Protein AF-A0A246BIF8-F1 (afdb_monomer_lite)

Structure (mmCIF, N/CA/C/O backbone):
data_AF-A0A246BIF8-F1
#
_entry.id   AF-A0A246BIF8-F1
#
loop_
_atom_site.group_PDB
_atom_site.id
_atom_site.type_symbol
_atom_site.label_atom_id
_atom_site.label_alt_id
_atom_site.label_comp_id
_atom_site.label_asym_id
_atom_site.label_entity_id
_atom_site.label_seq_id
_atom_site.pdbx_PDB_ins_code
_atom_site.Cartn_x
_atom_site.Cartn_y
_atom_site.Cartn_z
_atom_site.occupancy
_atom_site.B_iso_or_equiv
_atom_site.auth_seq_id
_atom_site.auth_comp_id
_atom_site.auth_asym_id
_atom_site.auth_atom_id
_atom_site.pdbx_PDB_model_num
ATOM 1 N N . MET A 1 1 ? 31.747 -2.661 -25.867 1.00 36.41 1 MET A N 1
ATOM 2 C CA . MET A 1 1 ? 31.178 -3.057 -24.560 1.00 36.41 1 MET A CA 1
ATOM 3 C C . MET A 1 1 ? 30.079 -2.067 -24.203 1.00 36.41 1 MET A C 1
ATOM 5 O O . MET A 1 1 ? 30.393 -0.899 -24.010 1.00 36.41 1 MET A O 1
ATOM 9 N N . GLN A 1 2 ? 28.809 -2.484 -24.198 1.00 40.25 2 GLN A N 1
ATOM 10 C CA . GLN A 1 2 ? 27.717 -1.646 -23.688 1.00 40.25 2 GLN A CA 1
ATOM 11 C C . GLN A 1 2 ? 27.921 -1.467 -22.181 1.00 40.25 2 GLN A C 1
ATOM 13 O O . GLN A 1 2 ? 27.935 -2.447 -21.439 1.00 40.25 2 GLN A O 1
ATOM 18 N N . LYS A 1 3 ? 28.138 -0.228 -21.733 1.00 42.94 3 LYS A N 1
ATOM 19 C CA . LYS A 1 3 ? 28.162 0.092 -20.305 1.00 42.94 3 LYS A CA 1
ATOM 20 C C . LYS A 1 3 ? 26.742 -0.103 -19.774 1.00 42.94 3 LYS A C 1
ATOM 22 O O . LYS A 1 3 ? 25.858 0.680 -20.103 1.00 42.94 3 LYS A O 1
ATOM 27 N N . GLN A 1 4 ? 26.518 -1.149 -18.982 1.00 46.25 4 GLN A N 1
ATOM 28 C CA . GLN A 1 4 ? 25.327 -1.232 -18.141 1.00 46.25 4 GLN A CA 1
ATOM 29 C C . GLN A 1 4 ? 25.390 -0.068 -17.149 1.00 46.25 4 GLN A C 1
ATOM 31 O O . GLN A 1 4 ? 26.211 -0.067 -16.234 1.00 46.25 4 GLN A O 1
ATOM 36 N N . GLN A 1 5 ? 24.577 0.958 -17.382 1.00 44.94 5 GLN A N 1
ATOM 37 C CA . GLN A 1 5 ? 24.473 2.118 -16.507 1.00 44.94 5 GLN A CA 1
ATOM 38 C C . GLN A 1 5 ? 23.467 1.798 -15.399 1.00 44.94 5 GLN A C 1
ATOM 40 O O . GLN A 1 5 ? 22.251 1.857 -15.587 1.00 44.94 5 GLN A O 1
ATOM 45 N N . TRP A 1 6 ? 24.000 1.401 -14.245 1.00 44.22 6 TRP A N 1
ATOM 46 C CA . TRP A 1 6 ? 23.264 1.316 -12.984 1.00 44.22 6 TRP A CA 1
ATOM 47 C C . TRP A 1 6 ? 22.887 2.733 -12.550 1.00 44.22 6 TRP A C 1
ATOM 49 O O . TRP A 1 6 ? 23.682 3.635 -12.804 1.00 44.22 6 TRP A O 1
ATOM 59 N N . LEU A 1 7 ? 21.692 2.914 -11.957 1.00 46.69 7 LEU A N 1
ATOM 60 C CA . LEU A 1 7 ? 21.078 4.204 -11.582 1.00 46.69 7 LEU A CA 1
ATOM 61 C C . LEU A 1 7 ? 22.121 5.286 -11.231 1.00 46.69 7 LEU A C 1
ATOM 63 O O . LEU A 1 7 ? 22.538 5.422 -10.080 1.00 46.69 7 LEU A O 1
ATOM 67 N N . SER A 1 8 ? 22.544 6.067 -12.224 1.00 51.88 8 SER A N 1
ATOM 68 C CA . SER A 1 8 ? 23.264 7.308 -11.984 1.00 51.88 8 SER A CA 1
ATOM 69 C C . SER A 1 8 ? 22.237 8.320 -11.496 1.00 51.88 8 SER A C 1
ATOM 71 O O . SER A 1 8 ? 21.104 8.345 -11.985 1.00 51.88 8 SER A O 1
ATOM 73 N N . LYS A 1 9 ? 22.611 9.148 -10.512 1.00 50.53 9 LYS A N 1
ATOM 74 C CA . LYS A 1 9 ? 21.826 10.348 -10.200 1.00 50.53 9 LYS A CA 1
ATOM 75 C C . LYS A 1 9 ? 21.567 11.094 -11.514 1.00 50.53 9 LYS A C 1
ATOM 77 O O . LYS A 1 9 ? 22.484 11.131 -12.331 1.00 50.53 9 LYS A O 1
ATOM 82 N N . PRO A 1 10 ? 20.374 11.677 -11.711 1.00 55.03 10 PRO A N 1
ATOM 83 C CA . PRO A 1 10 ? 20.150 12.581 -12.826 1.00 55.03 10 PRO A CA 1
ATOM 84 C C . PRO A 1 10 ? 21.288 13.591 -12.887 1.00 55.03 10 PRO A C 1
ATOM 86 O O . PRO A 1 10 ? 21.629 14.171 -11.852 1.00 55.03 10 PRO A O 1
A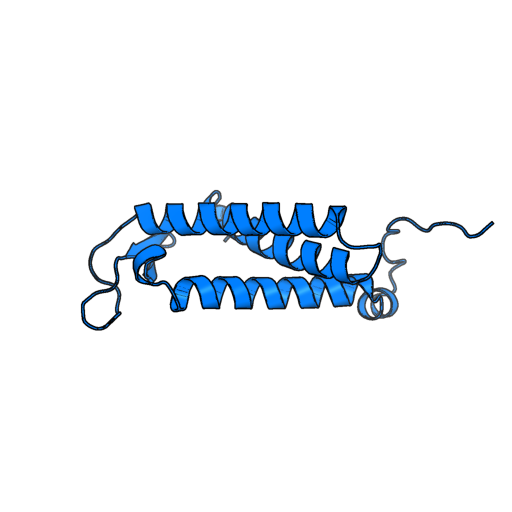TOM 89 N N . ASP A 1 11 ? 21.832 13.842 -14.071 1.00 56.50 11 ASP A N 1
ATOM 90 C CA . ASP A 1 11 ? 22.934 14.786 -14.302 1.00 56.50 11 ASP A CA 1
ATOM 91 C C . ASP A 1 11 ? 22.491 16.260 -14.103 1.00 56.50 11 ASP A C 1
ATOM 93 O O . ASP A 1 11 ? 23.011 17.186 -14.716 1.00 56.50 11 ASP A O 1
ATOM 97 N N . GLY A 1 12 ? 21.459 16.496 -13.283 1.00 57.25 12 GLY A N 1
ATOM 98 C CA . GLY A 1 12 ? 20.718 17.749 -13.161 1.00 57.25 12 GLY A CA 1
ATOM 99 C C . GLY A 1 12 ? 19.646 17.941 -14.240 1.00 57.25 12 GLY A C 1
ATOM 100 O O . GLY A 1 12 ? 18.844 18.868 -14.135 1.00 57.25 12 GLY A O 1
ATOM 101 N N . ASN A 1 13 ? 19.576 17.065 -15.250 1.00 72.31 13 ASN A N 1
ATOM 102 C CA . ASN A 1 13 ? 18.591 17.160 -16.326 1.00 72.31 13 ASN A CA 1
ATOM 103 C C . ASN A 1 13 ? 17.250 16.515 -15.931 1.00 72.31 13 ASN A C 1
ATOM 105 O O . ASN A 1 13 ? 17.011 15.318 -16.105 1.00 72.31 13 ASN A O 1
ATOM 109 N N . ILE A 1 14 ? 16.356 17.344 -15.391 1.00 71.75 14 ILE A N 1
ATOM 110 C CA . ILE A 1 14 ? 15.008 16.947 -14.958 1.00 71.75 14 ILE A CA 1
ATOM 111 C C . ILE A 1 14 ? 14.202 16.334 -16.111 1.00 71.75 14 ILE A C 1
ATOM 113 O O . ILE A 1 14 ? 13.465 15.376 -15.889 1.00 71.75 14 ILE A O 1
ATOM 117 N N . ILE A 1 15 ? 14.357 16.842 -17.338 1.00 78.88 15 ILE A N 1
ATOM 118 C CA . ILE A 1 15 ? 13.591 16.354 -18.491 1.00 78.88 15 ILE A CA 1
ATOM 119 C C . ILE A 1 15 ? 13.942 14.899 -18.786 1.00 78.88 15 ILE A C 1
ATOM 121 O O . ILE A 1 15 ? 13.041 14.080 -18.917 1.00 78.88 15 ILE A O 1
ATOM 125 N N . GLU A 1 16 ? 15.230 14.559 -18.788 1.00 76.62 16 GLU A N 1
ATOM 126 C CA . GLU A 1 16 ? 15.688 13.186 -19.017 1.00 76.62 16 GLU A CA 1
ATOM 127 C C . GLU A 1 16 ? 15.114 12.214 -17.979 1.00 76.62 16 GLU A C 1
ATOM 129 O O . GLU A 1 16 ? 14.606 11.151 -18.333 1.00 76.62 16 GLU A O 1
ATOM 134 N N . THR A 1 17 ? 15.078 12.632 -16.711 1.00 76.62 17 THR A N 1
ATOM 135 C CA . THR A 1 17 ? 14.487 11.846 -15.615 1.00 76.62 17 THR A CA 1
ATOM 136 C C . THR A 1 17 ? 12.985 11.646 -15.798 1.00 76.62 17 THR A C 1
ATOM 138 O O . THR A 1 17 ? 12.481 10.544 -15.599 1.00 76.62 17 THR A O 1
ATOM 141 N N . LEU A 1 18 ? 12.259 12.699 -16.187 1.00 79.25 18 LEU A N 1
ATOM 142 C CA . LEU A 1 18 ? 10.813 12.634 -16.420 1.00 79.25 18 LEU A CA 1
ATOM 143 C C . LEU A 1 18 ? 10.452 11.829 -17.676 1.00 79.25 18 LEU A C 1
ATOM 145 O O . LEU A 1 18 ? 9.330 11.342 -17.779 1.00 79.25 18 LEU A O 1
ATOM 149 N N . THR A 1 19 ? 11.386 11.670 -18.614 1.00 84.38 19 THR A N 1
ATOM 150 C CA . THR A 1 19 ? 11.207 10.845 -19.816 1.00 84.38 19 THR A CA 1
ATOM 151 C C . THR A 1 19 ? 11.728 9.416 -19.673 1.00 84.38 19 THR A C 1
ATOM 153 O O . THR A 1 19 ? 11.480 8.600 -20.559 1.00 84.38 19 THR A O 1
ATOM 156 N N . ASP A 1 20 ? 12.427 9.087 -18.581 1.00 85.62 20 ASP A N 1
ATOM 157 C CA . ASP A 1 20 ? 12.950 7.740 -18.352 1.00 85.62 20 ASP A CA 1
ATOM 158 C C . ASP A 1 20 ? 11.779 6.748 -18.175 1.00 85.62 20 ASP A C 1
ATOM 160 O O . ASP A 1 20 ? 10.990 6.879 -17.227 1.00 85.62 20 ASP A O 1
ATOM 164 N N . PRO A 1 21 ? 11.658 5.716 -19.035 1.00 88.19 21 PRO A N 1
ATOM 165 C CA . PRO A 1 21 ? 10.591 4.724 -18.940 1.00 88.19 21 PRO A CA 1
ATOM 166 C C . PRO A 1 21 ? 10.525 4.026 -17.579 1.00 88.19 21 PRO A C 1
ATOM 168 O O . PRO A 1 21 ? 9.445 3.623 -17.151 1.00 88.19 21 PRO A O 1
ATOM 171 N N . ARG A 1 22 ? 11.652 3.907 -16.870 1.00 89.94 22 ARG A N 1
ATOM 172 C CA . ARG A 1 22 ? 11.739 3.305 -15.533 1.00 89.94 22 ARG A CA 1
ATOM 173 C C . ARG A 1 22 ? 11.076 4.194 -14.488 1.00 89.94 22 ARG A C 1
ATOM 175 O O . ARG A 1 22 ? 10.315 3.704 -13.653 1.00 89.94 22 ARG A O 1
ATOM 182 N N . VAL A 1 23 ? 11.319 5.503 -14.562 1.00 89.44 23 VAL A N 1
ATOM 183 C CA . VAL A 1 23 ? 10.715 6.501 -13.668 1.00 89.44 23 VAL A CA 1
ATOM 184 C C . VAL A 1 23 ? 9.213 6.579 -13.920 1.00 89.44 23 VAL A C 1
ATOM 186 O O . VAL A 1 23 ? 8.431 6.478 -12.976 1.00 89.44 23 VAL A O 1
ATOM 189 N N . LEU A 1 24 ? 8.801 6.652 -15.188 1.00 92.12 24 LEU A N 1
ATOM 190 C CA . LEU A 1 24 ? 7.388 6.653 -15.572 1.00 92.12 24 LEU A CA 1
ATOM 191 C C . LEU A 1 24 ? 6.667 5.377 -15.124 1.00 92.12 24 LEU A C 1
ATOM 193 O O . LEU A 1 24 ? 5.571 5.451 -14.572 1.00 92.12 24 LEU A O 1
ATOM 197 N N . SER A 1 25 ? 7.292 4.212 -15.300 1.00 93.50 25 SER A N 1
ATOM 198 C CA . SER A 1 25 ? 6.718 2.934 -14.862 1.00 93.50 25 SER A CA 1
ATOM 199 C C . SER A 1 25 ? 6.601 2.853 -13.344 1.00 93.50 25 SER A C 1
ATOM 201 O O . SER A 1 25 ? 5.584 2.388 -12.838 1.00 93.50 25 SER A O 1
ATOM 203 N N . THR A 1 26 ? 7.591 3.370 -12.613 1.00 94.44 26 THR A N 1
ATOM 204 C CA . THR A 1 26 ? 7.526 3.477 -11.148 1.00 94.44 26 THR A CA 1
ATOM 205 C C . THR A 1 26 ? 6.386 4.394 -10.711 1.00 94.44 26 THR A C 1
ATOM 207 O O . THR A 1 26 ? 5.612 4.030 -9.829 1.00 94.44 26 THR A O 1
ATOM 210 N N . ALA A 1 27 ? 6.222 5.552 -11.355 1.00 93.44 27 ALA A N 1
ATOM 211 C CA . ALA A 1 27 ? 5.133 6.480 -11.058 1.00 93.44 27 ALA A CA 1
ATOM 212 C C . ALA A 1 27 ? 3.752 5.870 -11.364 1.00 93.44 27 ALA A C 1
ATOM 214 O O . ALA A 1 27 ? 2.834 5.970 -10.548 1.00 93.44 27 ALA A O 1
ATOM 215 N N . ALA A 1 28 ? 3.611 5.180 -12.501 1.00 95.19 28 ALA A N 1
ATOM 216 C CA . ALA A 1 28 ? 2.394 4.453 -12.853 1.00 95.19 28 ALA A CA 1
ATOM 217 C C . ALA A 1 28 ? 2.090 3.335 -11.843 1.00 95.19 28 ALA A C 1
ATOM 219 O O . ALA A 1 28 ? 0.950 3.194 -11.403 1.00 95.19 28 ALA A O 1
ATOM 220 N N . GLY A 1 29 ? 3.113 2.589 -11.422 1.00 96.12 29 GLY A N 1
ATOM 221 C CA . GLY A 1 29 ? 3.018 1.588 -10.364 1.00 96.12 29 GLY A CA 1
ATOM 222 C C . GLY A 1 29 ? 2.549 2.177 -9.036 1.00 96.12 29 GLY A C 1
ATOM 223 O O . GLY A 1 29 ? 1.626 1.654 -8.422 1.00 96.12 29 GLY A O 1
ATOM 224 N N . ALA A 1 30 ? 3.116 3.307 -8.616 1.00 96.75 30 ALA A N 1
ATOM 225 C CA . ALA A 1 30 ? 2.699 4.006 -7.403 1.00 96.75 30 ALA A CA 1
ATOM 226 C C . ALA A 1 30 ? 1.219 4.427 -7.463 1.00 96.75 30 ALA A C 1
ATOM 228 O O . ALA A 1 30 ? 0.454 4.167 -6.530 1.00 96.75 30 ALA A O 1
ATOM 229 N N . ALA A 1 31 ? 0.782 5.003 -8.588 1.00 96.62 31 ALA A N 1
ATOM 230 C CA . ALA A 1 31 ? -0.621 5.350 -8.801 1.00 96.62 31 ALA A CA 1
ATOM 231 C C . ALA A 1 31 ? -1.530 4.107 -8.760 1.00 96.62 31 ALA A C 1
ATOM 233 O O . ALA A 1 31 ? -2.563 4.116 -8.087 1.00 96.62 31 ALA A O 1
ATOM 234 N N . ALA A 1 32 ? -1.127 3.019 -9.422 1.00 96.12 32 ALA A N 1
ATOM 235 C CA . ALA A 1 32 ? -1.855 1.754 -9.406 1.00 96.12 32 ALA A CA 1
ATOM 236 C C . ALA A 1 32 ? -1.943 1.157 -7.993 1.00 96.12 32 ALA A C 1
ATOM 238 O O . ALA A 1 32 ? -3.011 0.697 -7.600 1.00 96.12 32 ALA A O 1
ATOM 239 N N . GLY A 1 33 ? -0.867 1.220 -7.206 1.00 96.31 33 GLY A N 1
ATOM 240 C CA . GLY A 1 33 ? -0.838 0.760 -5.817 1.00 96.31 33 GLY A CA 1
ATOM 241 C C . GLY A 1 33 ? -1.814 1.526 -4.927 1.00 96.31 33 GLY A C 1
ATOM 242 O O . GLY A 1 33 ? -2.589 0.913 -4.194 1.00 96.31 33 GLY A O 1
ATOM 243 N N . ALA A 1 34 ? -1.861 2.856 -5.054 1.00 95.50 34 ALA A N 1
ATOM 244 C CA . ALA A 1 34 ? -2.821 3.683 -4.321 1.00 95.50 34 ALA A CA 1
ATOM 245 C C . ALA A 1 34 ? -4.280 3.349 -4.687 1.00 95.50 34 ALA A C 1
ATOM 247 O O . ALA A 1 34 ? -5.150 3.287 -3.814 1.00 95.50 34 ALA A O 1
ATOM 248 N N . VAL A 1 35 ? -4.556 3.104 -5.973 1.00 96.94 35 VAL A N 1
ATOM 249 C CA . VAL A 1 35 ? -5.885 2.678 -6.439 1.00 96.94 35 VAL A CA 1
ATOM 250 C C . VAL A 1 35 ? -6.227 1.281 -5.922 1.00 96.94 35 VAL A C 1
ATOM 252 O O . VAL A 1 35 ? -7.334 1.086 -5.426 1.00 96.94 35 VAL A O 1
ATOM 255 N N . LEU A 1 36 ? -5.292 0.332 -5.995 1.00 96.38 36 LEU A N 1
ATOM 256 C CA . LEU A 1 36 ? -5.468 -1.042 -5.526 1.00 96.38 36 LEU A CA 1
ATOM 257 C C . LEU A 1 36 ? -5.798 -1.083 -4.035 1.00 96.38 36 LEU A C 1
ATOM 259 O O . LEU A 1 36 ? -6.773 -1.717 -3.642 1.00 96.38 36 LEU A O 1
ATOM 263 N N . GLU A 1 37 ? -5.040 -0.352 -3.218 1.00 94.94 37 GLU A N 1
ATOM 264 C CA . GLU A 1 37 ? -5.326 -0.196 -1.795 1.00 94.94 37 GLU A CA 1
ATOM 265 C C . GLU A 1 37 ? -6.732 0.358 -1.573 1.00 94.94 37 GLU A C 1
ATOM 267 O O . GLU A 1 37 ? -7.528 -0.237 -0.848 1.00 94.94 37 GLU A O 1
ATOM 272 N N . LYS A 1 38 ? -7.066 1.476 -2.232 1.00 93.12 38 LYS A N 1
ATOM 273 C CA . LYS A 1 38 ? -8.385 2.098 -2.099 1.00 93.12 38 LYS A CA 1
ATOM 274 C C . LYS A 1 38 ? -9.498 1.105 -2.424 1.00 93.12 38 LYS A C 1
ATOM 276 O O . LYS A 1 38 ? -10.441 1.013 -1.646 1.00 93.12 38 LYS A O 1
ATOM 281 N N . GLN A 1 39 ? -9.363 0.355 -3.517 1.00 95.06 39 GLN A N 1
ATOM 282 C CA . GLN A 1 39 ? -10.325 -0.667 -3.925 1.00 95.06 39 GLN A CA 1
ATOM 283 C C . GLN A 1 39 ? -10.438 -1.800 -2.903 1.00 95.06 39 GLN A C 1
ATOM 285 O O . GLN A 1 39 ? -11.557 -2.170 -2.560 1.00 95.06 39 GLN A O 1
ATOM 290 N N . LEU A 1 40 ? -9.324 -2.302 -2.355 1.00 94.06 40 LEU A N 1
ATOM 291 C CA . LEU A 1 40 ? -9.352 -3.300 -1.279 1.00 94.06 40 LEU A CA 1
ATOM 292 C C . LEU A 1 40 ? -10.145 -2.787 -0.070 1.00 94.06 40 LEU A C 1
ATOM 294 O O . LEU A 1 40 ? -11.052 -3.459 0.419 1.00 94.06 40 LEU A O 1
ATOM 298 N N . TRP A 1 41 ? -9.833 -1.577 0.397 1.00 92.75 41 TRP A N 1
ATOM 299 C CA . TRP A 1 41 ? -10.443 -1.013 1.602 1.00 92.75 41 TRP A CA 1
ATOM 300 C C . TRP A 1 41 ? -11.928 -0.702 1.416 1.00 92.75 41 TRP A C 1
ATOM 302 O O . TRP A 1 41 ? -12.712 -0.875 2.347 1.00 92.75 41 TRP A O 1
ATOM 312 N N . THR A 1 42 ? -12.329 -0.221 0.236 1.00 90.94 42 THR A N 1
ATOM 313 C CA . THR A 1 42 ? -13.736 0.089 -0.045 1.00 90.94 42 THR A CA 1
ATOM 314 C C . THR A 1 42 ? -14.547 -1.139 -0.433 1.00 90.94 42 THR A C 1
ATOM 316 O O . THR A 1 42 ? -15.731 -1.181 -0.120 1.00 90.94 42 THR A O 1
ATOM 319 N N . GLY A 1 43 ? -13.933 -2.116 -1.102 1.00 91.25 43 GLY A N 1
ATOM 320 C CA . GLY A 1 43 ? -14.594 -3.337 -1.564 1.00 91.25 43 GLY A CA 1
ATOM 321 C C . GLY A 1 43 ? -14.773 -4.384 -0.467 1.00 91.25 43 GLY A C 1
ATOM 322 O O . GLY A 1 43 ? -15.727 -5.150 -0.512 1.00 91.25 43 GLY A O 1
ATOM 323 N N . MET A 1 44 ? -13.898 -4.397 0.542 1.00 92.06 44 MET A N 1
ATOM 324 C CA . MET A 1 44 ? -13.939 -5.348 1.658 1.00 92.06 44 MET A CA 1
ATOM 325 C C . MET A 1 44 ? -14.007 -4.613 3.003 1.00 92.06 44 MET A C 1
ATOM 327 O O . MET A 1 44 ? -13.176 -4.816 3.894 1.00 92.06 44 MET A O 1
ATOM 331 N N . ARG A 1 45 ? -15.002 -3.725 3.153 1.00 91.00 45 ARG A N 1
ATOM 332 C CA . ARG A 1 45 ? -15.188 -2.931 4.382 1.00 91.00 45 ARG A CA 1
ATOM 333 C C . ARG A 1 45 ? -15.360 -3.784 5.635 1.00 91.00 45 ARG A C 1
ATOM 335 O O . ARG A 1 45 ? -14.899 -3.365 6.688 1.00 91.00 45 ARG A O 1
ATOM 342 N N . ASP A 1 46 ? -15.918 -4.982 5.526 1.00 89.25 46 ASP A N 1
ATOM 343 C CA . ASP A 1 46 ? -16.058 -5.886 6.675 1.00 89.25 46 ASP A CA 1
ATOM 344 C C . ASP A 1 46 ? -14.700 -6.392 7.188 1.00 89.25 46 ASP A C 1
ATOM 346 O O . ASP A 1 46 ? -14.524 -6.638 8.378 1.00 89.25 46 ASP A O 1
ATOM 350 N N . THR A 1 47 ? -13.704 -6.514 6.304 1.00 91.94 47 THR A N 1
ATOM 351 C CA . THR A 1 47 ? -12.357 -6.998 6.647 1.00 91.94 47 THR A CA 1
ATOM 352 C C . THR A 1 47 ? -11.410 -5.868 7.045 1.00 91.94 47 THR A C 1
ATOM 354 O O . THR A 1 47 ? -10.542 -6.056 7.899 1.00 91.94 47 THR A O 1
ATOM 357 N N . PHE A 1 48 ? -11.561 -4.693 6.431 1.00 93.12 48 PHE A N 1
ATOM 358 C CA . PHE A 1 48 ? -10.615 -3.581 6.566 1.00 93.12 48 PHE A CA 1
ATOM 359 C C . PHE A 1 48 ? -11.200 -2.338 7.240 1.00 93.12 48 PHE A C 1
ATOM 361 O O . PHE A 1 48 ? -10.476 -1.372 7.483 1.00 93.12 48 PHE A O 1
ATOM 368 N N . GLY A 1 49 ? -12.490 -2.338 7.557 1.00 91.69 49 GLY A N 1
ATOM 369 C CA . GLY A 1 49 ? -13.173 -1.268 8.273 1.00 91.69 49 GLY A CA 1
ATOM 370 C C . GLY A 1 49 ? -13.250 0.059 7.527 1.00 91.69 49 GLY A C 1
ATOM 371 O O . GLY A 1 49 ? -12.839 0.204 6.373 1.00 91.69 49 GLY A O 1
ATOM 372 N N . VAL A 1 50 ? -13.741 1.066 8.235 1.00 91.25 50 VAL A N 1
ATOM 373 C CA . VAL A 1 50 ? -13.711 2.479 7.858 1.00 91.25 50 VAL A CA 1
ATOM 374 C C . VAL A 1 50 ? -12.617 3.158 8.678 1.00 91.25 50 VAL A C 1
ATOM 376 O O . VAL A 1 50 ? -12.555 2.977 9.889 1.00 91.25 50 VAL A O 1
ATOM 379 N N . ALA A 1 51 ? -11.738 3.919 8.029 1.00 89.12 51 ALA A N 1
ATOM 380 C CA . ALA A 1 51 ? -10.677 4.654 8.712 1.00 89.12 51 ALA A CA 1
ATOM 381 C C . ALA A 1 51 ? -11.072 6.129 8.850 1.00 89.12 51 ALA A C 1
ATOM 383 O O . ALA A 1 51 ? -11.512 6.730 7.869 1.00 89.12 51 ALA A O 1
ATOM 384 N N . SER A 1 52 ? -10.899 6.700 10.040 1.00 88.69 52 SER A N 1
ATOM 385 C CA . SER A 1 52 ? -11.148 8.116 10.334 1.00 88.69 52 SER A CA 1
ATOM 386 C C . SER A 1 52 ? -9.973 8.706 11.104 1.00 88.69 52 SER A C 1
ATOM 388 O O . SER A 1 52 ? -9.336 8.016 11.899 1.00 88.69 52 SER A O 1
ATOM 390 N N . LEU A 1 53 ? -9.666 9.978 10.862 1.00 85.06 53 LEU A N 1
ATOM 391 C CA . LEU A 1 53 ? -8.629 10.693 11.596 1.00 85.06 53 LEU A CA 1
ATOM 392 C C . LEU A 1 53 ? -9.285 11.457 12.752 1.00 85.06 53 LEU A C 1
ATOM 394 O O . LEU A 1 53 ? -10.023 12.410 12.523 1.00 85.06 53 LEU A O 1
ATOM 398 N N . GLU A 1 54 ? -8.992 11.066 13.988 1.00 85.94 54 GLU A N 1
ATOM 399 C CA . GLU A 1 54 ? -9.480 11.740 15.193 1.00 85.94 54 GLU A CA 1
ATOM 400 C C . GLU A 1 54 ? -8.296 12.206 16.040 1.00 85.94 54 GLU A C 1
ATOM 402 O O . GLU A 1 54 ? -7.450 11.409 16.444 1.00 85.94 54 GLU A O 1
ATOM 407 N N . GLY A 1 55 ? -8.207 13.514 16.301 1.00 79.38 55 GLY A N 1
ATOM 408 C CA . GLY A 1 55 ? -7.135 14.075 17.135 1.00 79.38 55 GLY A CA 1
ATOM 409 C C . GLY A 1 55 ? -5.723 13.782 16.608 1.00 79.38 55 GLY A C 1
ATOM 410 O O . GLY A 1 55 ? -4.810 13.545 17.394 1.00 79.38 55 GLY A O 1
ATOM 411 N N . GLY A 1 56 ? -5.555 13.726 15.281 1.00 77.69 56 GLY A N 1
ATOM 412 C CA . GLY A 1 56 ? -4.280 13.403 14.629 1.00 77.69 56 GLY A CA 1
ATOM 413 C C . GLY A 1 56 ? -3.902 11.919 14.662 1.00 77.69 56 GLY A C 1
ATOM 414 O O . GLY A 1 56 ? -2.826 11.555 14.196 1.00 77.69 56 GLY A O 1
ATOM 415 N N . ARG A 1 57 ? -4.771 11.046 15.186 1.00 81.25 57 ARG A N 1
ATOM 416 C CA . ARG A 1 57 ? -4.571 9.593 15.197 1.00 81.25 57 ARG A CA 1
ATOM 417 C C . ARG A 1 57 ? -5.559 8.920 14.259 1.00 81.25 57 ARG A C 1
ATOM 419 O O . ARG A 1 57 ? -6.735 9.273 14.216 1.00 81.25 57 ARG A O 1
ATOM 426 N N . LEU A 1 58 ? -5.071 7.943 13.504 1.00 85.31 58 LEU A N 1
ATOM 427 C CA . LEU A 1 58 ? -5.923 7.129 12.652 1.00 85.31 58 LEU A CA 1
ATOM 428 C C . LEU A 1 58 ? -6.647 6.095 13.515 1.00 85.31 58 LEU A C 1
ATOM 430 O O . LEU A 1 58 ? -6.007 5.294 14.193 1.00 85.31 58 LEU A O 1
ATOM 434 N N . LYS A 1 59 ? -7.974 6.119 13.473 1.00 89.75 59 LYS A N 1
ATOM 435 C CA . LYS A 1 59 ? -8.847 5.140 14.112 1.00 89.75 59 LYS A CA 1
ATOM 436 C C . LYS A 1 59 ? -9.600 4.336 13.069 1.00 89.75 59 LYS A C 1
ATOM 438 O O . LYS A 1 59 ? -9.861 4.809 11.961 1.00 89.75 59 LYS A O 1
ATOM 443 N N . PHE A 1 60 ? -9.953 3.115 13.445 1.00 92.50 60 PHE A N 1
ATOM 444 C CA . PHE A 1 60 ? -10.615 2.156 12.575 1.00 92.50 60 PHE A CA 1
ATOM 445 C C . PHE A 1 60 ? -11.935 1.731 13.191 1.00 92.50 60 PHE A C 1
ATOM 447 O O . PHE A 1 60 ? -12.002 1.484 14.390 1.00 92.50 60 PHE A O 1
ATOM 454 N N . TYR A 1 61 ? -12.965 1.628 12.361 1.00 93.44 61 TYR A N 1
ATOM 455 C CA . TYR A 1 61 ? -14.330 1.332 12.775 1.00 93.44 61 TYR A CA 1
ATOM 456 C C . TYR A 1 61 ? -14.885 0.196 11.930 1.00 93.44 61 TYR A C 1
ATOM 458 O O . TYR A 1 61 ? -14.606 0.114 10.730 1.00 93.44 61 TYR A O 1
ATOM 466 N N . ALA A 1 62 ? -15.688 -0.665 12.543 1.00 93.50 62 ALA A N 1
ATOM 467 C CA . ALA A 1 62 ? -16.510 -1.601 11.793 1.00 93.50 62 ALA A CA 1
ATOM 468 C C . ALA A 1 62 ? -17.578 -0.824 11.000 1.00 93.50 62 ALA A C 1
ATOM 470 O O . ALA A 1 62 ? -18.053 0.208 11.486 1.00 93.50 62 ALA A O 1
ATOM 471 N N . PRO A 1 63 ? -17.949 -1.274 9.791 1.00 91.12 63 PRO A N 1
ATOM 472 C CA . PRO A 1 63 ? -19.086 -0.699 9.092 1.00 91.12 63 PRO A CA 1
ATOM 473 C C . PRO A 1 63 ? -20.377 -0.943 9.891 1.00 91.12 63 PRO A C 1
ATOM 475 O O . PRO A 1 63 ? -20.587 -2.033 10.423 1.00 91.12 63 PRO A O 1
ATOM 478 N N . ASP A 1 64 ? -21.230 0.073 10.001 1.00 89.50 64 ASP A N 1
ATOM 479 C CA . ASP A 1 64 ? -22.598 -0.085 10.496 1.00 89.50 64 ASP A CA 1
ATOM 480 C C . ASP A 1 64 ? -23.530 -0.638 9.399 1.00 89.50 64 ASP A C 1
ATOM 482 O O . ASP A 1 64 ? -23.104 -0.910 8.273 1.00 89.50 64 ASP A O 1
ATOM 486 N N . ALA A 1 65 ? -24.816 -0.807 9.719 1.00 86.06 65 ALA A N 1
ATOM 487 C CA . ALA A 1 65 ? -25.817 -1.323 8.780 1.00 86.06 65 ALA A CA 1
ATOM 488 C C . ALA A 1 65 ? -25.991 -0.450 7.518 1.00 86.06 65 ALA A C 1
ATOM 490 O O . ALA A 1 65 ? -26.411 -0.960 6.481 1.00 86.06 65 ALA A O 1
ATOM 491 N N . ASP A 1 66 ? -25.624 0.833 7.589 1.00 84.69 66 ASP A N 1
ATOM 492 C CA . ASP A 1 66 ? -25.663 1.784 6.475 1.00 84.69 66 ASP A CA 1
ATOM 493 C C . ASP A 1 66 ? -24.299 1.897 5.757 1.00 84.69 66 ASP A C 1
ATOM 495 O O . ASP A 1 66 ? -24.117 2.721 4.854 1.00 84.69 66 ASP A O 1
ATOM 499 N N . GLY A 1 67 ? -23.308 1.094 6.161 1.00 78.00 67 GLY A N 1
ATOM 500 C CA . GLY A 1 67 ? -21.951 1.092 5.619 1.00 78.00 67 GLY A CA 1
ATOM 501 C C . GLY A 1 67 ? -21.085 2.282 6.050 1.00 78.00 67 GLY A C 1
ATOM 502 O O . GLY A 1 67 ? -20.047 2.530 5.420 1.00 78.00 67 GLY A O 1
ATOM 503 N N . LYS A 1 68 ? -21.491 3.030 7.083 1.00 86.38 68 LYS A N 1
ATOM 504 C CA . LYS A 1 68 ? -20.743 4.134 7.710 1.00 86.38 68 LYS A CA 1
ATOM 505 C C . LYS A 1 68 ? -19.902 3.626 8.886 1.00 86.38 68 LYS A C 1
ATOM 507 O O . LYS A 1 68 ? -19.900 2.444 9.197 1.00 86.38 68 LYS A O 1
ATOM 512 N N . ALA A 1 69 ? -19.116 4.507 9.506 1.00 88.50 69 ALA A N 1
ATOM 513 C CA . ALA A 1 69 ? -18.306 4.151 10.669 1.00 88.50 69 ALA A CA 1
ATOM 514 C C . ALA A 1 69 ? -19.200 3.881 11.895 1.00 88.50 69 ALA A C 1
ATOM 516 O O . ALA A 1 69 ? -19.860 4.795 12.381 1.00 88.50 69 ALA A O 1
ATOM 517 N N . GLY A 1 70 ? -19.202 2.636 12.375 1.00 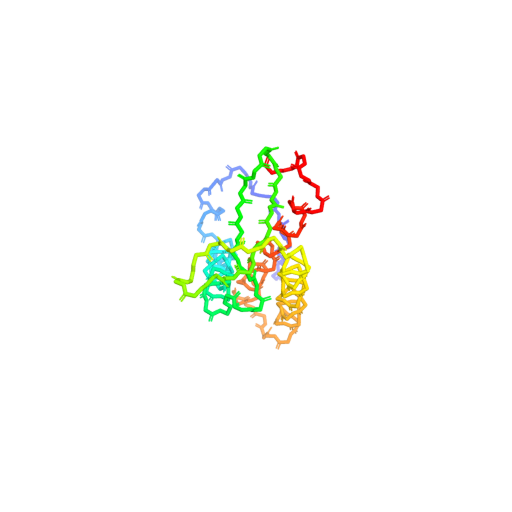90.12 70 GLY A N 1
ATOM 518 C CA . GLY A 1 70 ? -19.904 2.195 13.578 1.00 90.12 70 GLY A CA 1
ATOM 519 C C . GLY A 1 70 ? -18.988 2.156 14.803 1.00 90.12 70 GLY A C 1
ATOM 520 O O . GLY A 1 70 ? -18.360 3.149 15.160 1.00 90.12 70 GLY A O 1
ATOM 521 N N . ALA A 1 71 ? -18.912 1.001 15.469 1.00 91.62 71 ALA A N 1
ATOM 522 C CA . ALA A 1 71 ? -18.055 0.812 16.640 1.00 91.62 71 ALA A CA 1
ATOM 523 C C . ALA A 1 71 ? -16.562 0.790 16.274 1.00 91.62 71 ALA A C 1
ATOM 525 O O . ALA A 1 71 ? -16.171 0.247 15.237 1.00 91.62 71 ALA A O 1
ATOM 526 N N . GLU A 1 72 ? -15.723 1.348 17.150 1.00 93.12 72 GLU A N 1
ATOM 527 C CA . GLU A 1 72 ? -14.267 1.306 17.001 1.00 93.12 72 GLU A CA 1
ATOM 528 C C . GLU A 1 72 ? -13.772 -0.151 17.039 1.00 93.12 72 GLU A C 1
ATOM 530 O O . GLU A 1 72 ? -14.129 -0.932 17.921 1.00 93.12 72 GLU A O 1
ATOM 535 N N . ALA A 1 73 ? -12.956 -0.518 16.055 1.00 92.62 73 ALA A N 1
ATOM 536 C CA . ALA A 1 73 ? -12.440 -1.861 15.827 1.00 92.62 73 ALA A CA 1
ATOM 537 C C . ALA A 1 73 ? -10.959 -1.785 15.398 1.00 92.62 73 ALA A C 1
ATOM 539 O O . ALA A 1 73 ? -10.640 -1.895 14.207 1.00 92.62 73 ALA A O 1
ATOM 540 N N . PRO A 1 74 ? -10.025 -1.592 16.351 1.00 89.81 74 PRO A N 1
ATOM 541 C CA . PRO A 1 74 ? -8.601 -1.389 16.066 1.00 89.81 74 PRO A CA 1
ATOM 542 C C . PRO A 1 74 ? -7.948 -2.530 15.272 1.00 89.81 74 PRO A C 1
ATOM 544 O O . PRO A 1 74 ? -7.033 -2.299 14.481 1.00 89.81 74 PRO A O 1
ATOM 547 N N . GLN A 1 75 ? -8.447 -3.761 15.426 1.00 91.75 75 GLN A N 1
ATOM 548 C CA . GLN A 1 75 ? -7.980 -4.942 14.698 1.00 91.75 75 GLN A CA 1
ATOM 549 C C . GLN A 1 75 ? -8.114 -4.809 13.172 1.00 91.75 75 GLN A C 1
ATOM 551 O O . GLN A 1 75 ? -7.328 -5.393 12.431 1.00 91.75 75 GLN A O 1
ATOM 556 N N . LEU A 1 76 ? -9.055 -3.996 12.680 1.00 92.12 76 LEU A N 1
ATOM 557 C CA . LEU A 1 76 ? -9.216 -3.752 11.244 1.00 92.12 76 LEU A CA 1
ATOM 558 C C . LEU A 1 76 ? -8.048 -2.926 10.679 1.00 92.12 76 LEU A C 1
ATOM 560 O O . LEU A 1 76 ? -7.667 -3.105 9.522 1.00 92.12 76 LEU A O 1
ATOM 564 N N . GLY A 1 77 ? -7.422 -2.084 11.507 1.00 90.69 77 GLY A N 1
ATOM 565 C CA . GLY A 1 77 ? -6.173 -1.403 11.167 1.00 90.69 77 GLY A CA 1
ATOM 566 C C . GLY A 1 77 ? -5.009 -2.375 10.988 1.00 90.69 77 GLY A C 1
ATOM 567 O O . GLY A 1 77 ? -4.271 -2.279 10.007 1.00 90.69 77 GLY A O 1
ATOM 568 N N . MET A 1 78 ? -4.904 -3.372 11.874 1.00 91.44 78 MET A N 1
ATOM 569 C CA . MET A 1 78 ? -3.918 -4.452 11.750 1.00 91.44 78 MET A CA 1
ATOM 570 C C . MET A 1 78 ? -4.120 -5.243 10.449 1.00 91.44 78 MET A C 1
ATOM 572 O O . MET A 1 78 ? -3.158 -5.491 9.724 1.00 91.44 78 MET A O 1
ATOM 576 N N . ASN A 1 79 ? -5.368 -5.560 10.088 1.00 93.75 79 ASN A N 1
ATOM 577 C CA . ASN A 1 79 ? -5.672 -6.239 8.825 1.00 93.75 79 ASN A CA 1
ATOM 578 C C . ASN A 1 79 ? -5.176 -5.445 7.608 1.00 93.75 79 ASN A C 1
ATOM 580 O O . ASN A 1 79 ? -4.615 -6.032 6.682 1.00 93.75 79 ASN A O 1
ATOM 584 N N . ARG A 1 80 ? -5.329 -4.111 7.606 1.00 93.19 80 ARG A N 1
ATOM 585 C CA . ARG A 1 80 ? -4.805 -3.265 6.519 1.00 93.19 80 ARG A CA 1
ATOM 586 C C . ARG A 1 80 ? -3.285 -3.286 6.445 1.00 93.19 80 ARG A C 1
ATOM 588 O O . ARG A 1 80 ? -2.737 -3.361 5.349 1.00 93.19 80 ARG A O 1
ATOM 595 N N . GLN A 1 81 ? -2.602 -3.230 7.587 1.00 92.31 81 GLN A N 1
ATOM 596 C CA . GLN A 1 81 ? -1.140 -3.314 7.629 1.00 92.31 81 GLN A CA 1
ATOM 597 C C . GLN A 1 81 ? -0.648 -4.655 7.080 1.00 92.31 81 GLN A C 1
ATOM 599 O O . GLN A 1 81 ? 0.228 -4.675 6.219 1.00 92.31 81 GLN A O 1
ATOM 604 N N . LEU A 1 82 ? -1.262 -5.763 7.500 1.00 95.00 82 LEU A N 1
ATOM 605 C CA . LEU A 1 82 ? -0.933 -7.095 6.990 1.00 95.00 82 LEU A CA 1
ATOM 606 C C . LEU A 1 82 ? -1.190 -7.211 5.485 1.00 95.00 82 LEU A C 1
ATOM 608 O O . LEU A 1 82 ? -0.342 -7.725 4.759 1.00 95.00 82 LEU A O 1
ATOM 612 N N . ALA A 1 83 ? -2.313 -6.686 4.993 1.00 96.00 83 ALA A N 1
ATOM 613 C CA . ALA A 1 83 ? -2.611 -6.676 3.565 1.00 96.00 83 ALA A CA 1
ATOM 614 C C . ALA A 1 83 ? -1.590 -5.848 2.763 1.00 96.00 83 ALA A C 1
ATOM 616 O O . ALA A 1 83 ? -1.133 -6.301 1.716 1.00 96.00 83 ALA A O 1
ATOM 617 N N . ARG A 1 84 ? -1.157 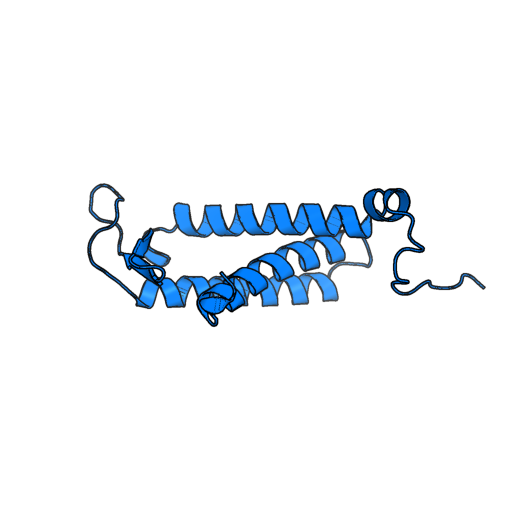-4.683 3.267 1.00 95.88 84 ARG A N 1
ATOM 618 C CA . ARG A 1 84 ? -0.079 -3.891 2.645 1.00 95.88 84 ARG A CA 1
ATOM 619 C C . ARG A 1 84 ? 1.249 -4.634 2.619 1.00 95.88 84 ARG A C 1
ATOM 621 O O . ARG A 1 84 ? 1.905 -4.646 1.583 1.00 95.88 84 ARG A O 1
ATOM 628 N N . LEU A 1 85 ? 1.629 -5.294 3.712 1.00 95.62 85 LEU A N 1
ATOM 629 C CA . LEU A 1 85 ? 2.828 -6.136 3.738 1.00 95.62 85 LEU A CA 1
ATOM 630 C C . LEU A 1 85 ? 2.720 -7.285 2.725 1.00 95.62 85 LEU A C 1
ATOM 632 O O . LEU A 1 85 ? 3.678 -7.553 2.005 1.00 95.62 85 LEU A O 1
ATOM 636 N N . GLY A 1 86 ? 1.543 -7.902 2.597 1.00 96.69 86 GLY A N 1
ATOM 637 C CA . GLY A 1 86 ? 1.256 -8.893 1.559 1.00 96.69 86 GLY A CA 1
ATOM 638 C C . GLY A 1 86 ? 1.437 -8.342 0.141 1.00 96.69 86 GLY A C 1
ATOM 639 O O . GLY A 1 86 ? 2.070 -8.995 -0.685 1.00 96.69 86 GLY A O 1
ATOM 640 N N . ILE A 1 87 ? 0.961 -7.120 -0.129 1.00 97.19 87 ILE A N 1
ATOM 641 C CA . ILE A 1 87 ? 1.171 -6.422 -1.409 1.00 97.19 87 ILE A CA 1
ATOM 642 C C . ILE A 1 87 ? 2.666 -6.201 -1.670 1.00 97.19 87 ILE A C 1
ATOM 644 O O . ILE A 1 87 ? 3.134 -6.483 -2.772 1.00 97.19 87 ILE A O 1
ATOM 648 N N . VAL A 1 88 ? 3.426 -5.739 -0.671 1.00 96.69 88 VAL A N 1
ATOM 649 C CA . VAL A 1 88 ? 4.879 -5.539 -0.793 1.00 96.69 88 VAL A CA 1
ATOM 650 C C . VAL A 1 88 ? 5.576 -6.852 -1.142 1.00 96.69 88 VAL A C 1
ATOM 652 O O . VAL A 1 88 ? 6.325 -6.897 -2.114 1.00 96.69 88 VAL A O 1
ATOM 655 N N . VAL A 1 89 ? 5.294 -7.933 -0.410 1.00 96.38 89 VAL A N 1
ATOM 656 C CA . VAL A 1 89 ? 5.883 -9.257 -0.669 1.00 96.38 89 VAL A CA 1
ATOM 657 C C . VAL A 1 89 ? 5.515 -9.761 -2.067 1.00 96.38 89 VAL A C 1
ATOM 659 O O . VAL A 1 89 ? 6.390 -10.228 -2.795 1.00 96.38 89 VAL A O 1
ATOM 662 N N . ALA A 1 90 ? 4.253 -9.617 -2.479 1.00 95.81 90 ALA A N 1
ATOM 663 C CA . ALA A 1 90 ? 3.802 -10.001 -3.814 1.00 95.81 90 ALA A CA 1
ATOM 664 C C . ALA A 1 90 ? 4.516 -9.206 -4.918 1.00 95.81 90 ALA A C 1
ATOM 666 O O . ALA A 1 90 ? 4.895 -9.775 -5.940 1.00 95.81 90 ALA A O 1
ATOM 667 N N . CYS A 1 91 ? 4.751 -7.909 -4.708 1.00 95.50 91 CYS A N 1
ATOM 668 C CA . CYS A 1 91 ? 5.483 -7.069 -5.651 1.00 95.50 91 CYS A CA 1
ATOM 669 C C . CYS A 1 91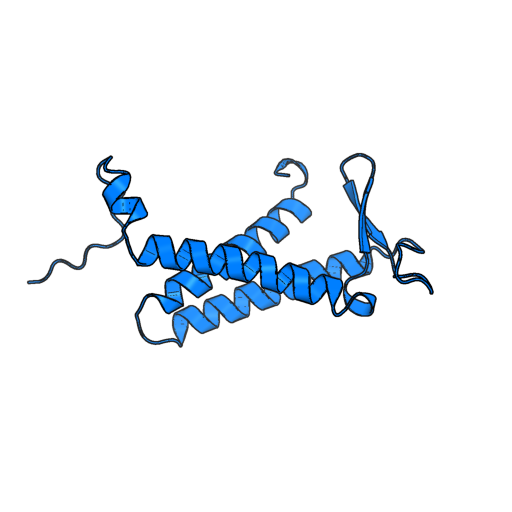 ? 6.974 -7.417 -5.701 1.00 95.50 91 CYS A C 1
ATOM 671 O O . CYS A 1 91 ? 7.535 -7.448 -6.788 1.00 95.50 91 CYS A O 1
ATOM 673 N N . VAL A 1 92 ? 7.609 -7.732 -4.566 1.00 93.69 92 VAL A N 1
ATOM 674 C CA . VAL A 1 92 ? 9.005 -8.209 -4.532 1.00 93.69 92 VAL A CA 1
ATOM 675 C C . VAL A 1 92 ? 9.144 -9.526 -5.295 1.00 93.69 92 VAL A C 1
ATOM 677 O O . VAL A 1 92 ? 10.036 -9.653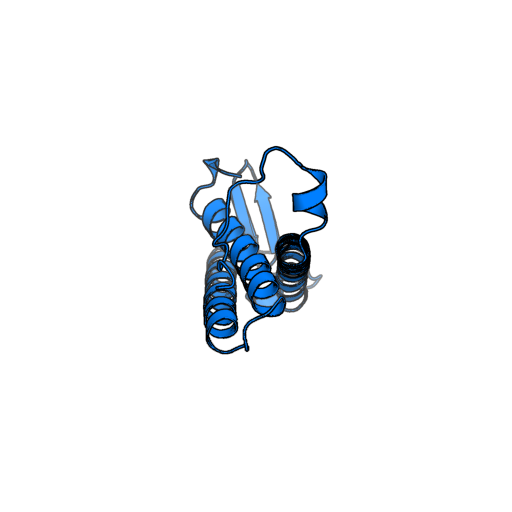 -6.128 1.00 93.69 92 VAL A O 1
ATOM 680 N N . ALA A 1 93 ? 8.223 -10.471 -5.088 1.00 93.38 93 ALA A N 1
ATOM 681 C CA . ALA A 1 93 ? 8.169 -11.686 -5.896 1.00 93.38 93 ALA A CA 1
ATOM 682 C C . ALA A 1 93 ? 7.951 -11.357 -7.385 1.00 93.38 93 ALA A C 1
ATOM 684 O O . ALA A 1 93 ? 8.636 -11.900 -8.246 1.00 93.38 93 ALA A O 1
ATOM 685 N N . GLY A 1 94 ? 7.048 -10.426 -7.702 1.00 90.88 94 GLY A N 1
ATOM 686 C CA . GLY A 1 94 ? 6.828 -9.949 -9.068 1.00 90.88 94 GLY A CA 1
ATOM 687 C C . GLY A 1 94 ? 8.090 -9.374 -9.717 1.00 90.88 94 GLY A C 1
ATOM 688 O O . GLY A 1 94 ? 8.351 -9.659 -10.879 1.00 90.88 94 GLY A O 1
ATOM 689 N N . ILE A 1 95 ? 8.908 -8.623 -8.976 1.00 91.12 95 ILE A N 1
ATOM 690 C CA . ILE A 1 95 ? 10.188 -8.091 -9.468 1.00 91.12 95 ILE A CA 1
ATOM 691 C C . ILE A 1 95 ? 11.157 -9.226 -9.820 1.00 91.12 95 ILE A C 1
ATOM 693 O O . ILE A 1 95 ? 11.780 -9.174 -10.880 1.00 91.12 95 ILE A O 1
ATOM 697 N N . GLU A 1 96 ? 11.258 -10.239 -8.957 1.00 89.88 96 GLU A N 1
ATOM 698 C CA . GLU A 1 96 ? 12.168 -11.379 -9.133 1.00 89.88 96 GLU A CA 1
ATOM 699 C C . GLU A 1 96 ? 11.760 -12.276 -10.313 1.00 89.88 96 GLU A C 1
ATOM 701 O O . GLU A 1 96 ? 12.607 -12.713 -11.091 1.00 89.88 96 GLU A O 1
ATOM 706 N N . TYR A 1 97 ? 10.460 -12.550 -10.466 1.00 88.69 97 TYR A N 1
ATOM 707 C CA . TYR A 1 97 ? 9.967 -13.551 -11.420 1.00 88.69 97 TYR A CA 1
ATOM 708 C C . TYR A 1 97 ? 9.497 -12.982 -12.765 1.00 88.69 97 TYR A C 1
ATOM 710 O O . TYR A 1 97 ? 9.361 -13.742 -13.726 1.00 88.69 97 TYR A O 1
ATOM 718 N N . VAL A 1 98 ? 9.229 -11.676 -12.872 1.00 83.69 98 VAL A N 1
ATOM 719 C CA . VAL A 1 98 ? 8.859 -11.061 -14.155 1.00 83.69 98 VAL A CA 1
ATOM 720 C C . VAL A 1 98 ? 10.122 -10.730 -14.951 1.00 83.69 98 VAL A C 1
ATOM 722 O O . VAL A 1 98 ? 11.040 -10.114 -14.408 1.00 83.69 98 VAL A O 1
ATOM 725 N N . PRO A 1 99 ? 10.192 -11.114 -16.242 1.00 78.12 99 PRO A N 1
ATOM 726 C CA . PRO A 1 99 ? 11.366 -10.863 -17.068 1.00 78.12 99 PRO A CA 1
ATOM 727 C C . PRO A 1 99 ? 11.728 -9.374 -17.111 1.00 78.12 99 PRO A C 1
ATOM 729 O O . PRO A 1 99 ? 10.850 -8.508 -17.148 1.00 78.12 99 PRO A O 1
ATOM 732 N N . ASN A 1 100 ? 13.040 -9.108 -17.122 1.00 69.00 100 ASN A N 1
ATOM 733 C CA . ASN A 1 100 ? 13.628 -7.768 -17.050 1.00 69.00 100 ASN A CA 1
ATOM 734 C C . ASN A 1 100 ? 12.909 -6.757 -17.951 1.00 69.00 100 ASN A C 1
ATOM 736 O O . ASN A 1 100 ? 12.832 -6.933 -19.169 1.00 69.00 100 ASN A O 1
ATOM 740 N N . GLY A 1 101 ? 12.423 -5.670 -17.347 1.00 80.12 101 GLY A N 1
ATOM 741 C CA . GLY A 1 101 ? 11.722 -4.614 -18.065 1.00 80.12 101 GLY A CA 1
ATOM 742 C C . GLY A 1 101 ? 10.949 -3.653 -17.165 1.00 80.12 101 GLY A C 1
ATOM 743 O O . GLY A 1 101 ? 10.998 -3.707 -15.938 1.00 80.12 101 GLY A O 1
ATOM 744 N N . ASN A 1 102 ? 10.180 -2.776 -17.806 1.00 86.25 102 ASN A N 1
ATOM 745 C CA . ASN A 1 102 ? 9.393 -1.715 -17.167 1.00 86.25 102 ASN A CA 1
ATOM 746 C C . ASN A 1 102 ? 8.384 -2.222 -16.115 1.00 86.25 102 ASN A C 1
ATOM 748 O O . ASN A 1 102 ? 8.052 -1.500 -15.178 1.00 86.25 102 ASN A O 1
ATOM 752 N N . ALA A 1 103 ? 7.936 -3.476 -16.220 1.00 87.31 103 ALA A N 1
ATOM 753 C CA . ALA A 1 103 ? 7.020 -4.087 -15.259 1.00 87.31 103 ALA A CA 1
ATOM 754 C C . ALA A 1 103 ? 7.622 -4.213 -13.846 1.00 87.31 103 ALA A C 1
ATOM 756 O O . ALA A 1 103 ? 6.917 -3.983 -12.867 1.00 87.31 103 ALA A O 1
ATOM 757 N N . GLN A 1 104 ? 8.926 -4.489 -13.721 1.00 92.81 104 GLN A N 1
ATOM 758 C CA . GLN A 1 104 ? 9.608 -4.543 -12.419 1.00 92.81 104 GLN A CA 1
ATOM 759 C C . GLN A 1 104 ? 9.561 -3.183 -11.709 1.00 92.81 104 GLN A C 1
ATOM 761 O O . GLN A 1 104 ? 9.320 -3.105 -10.507 1.00 92.81 104 GLN A O 1
ATOM 766 N N . TYR A 1 105 ? 9.706 -2.094 -12.467 1.00 92.69 105 TYR A N 1
ATOM 767 C CA . TYR A 1 105 ? 9.587 -0.735 -11.943 1.00 92.69 105 TYR A CA 1
ATOM 768 C C . TYR A 1 105 ? 8.150 -0.398 -11.534 1.00 92.69 105 TYR A C 1
ATOM 770 O O . TYR A 1 105 ? 7.944 0.270 -10.524 1.00 92.69 105 TYR A O 1
ATOM 778 N N . ALA A 1 106 ? 7.144 -0.913 -12.245 1.00 93.50 106 ALA A N 1
ATOM 779 C CA . ALA A 1 106 ? 5.756 -0.788 -11.806 1.00 93.50 106 ALA A CA 1
ATOM 780 C C . ALA A 1 106 ? 5.512 -1.511 -10.468 1.00 93.50 106 ALA A C 1
ATOM 782 O O . ALA A 1 106 ? 4.936 -0.919 -9.555 1.00 93.50 106 ALA A O 1
ATOM 783 N N . PHE A 1 107 ? 6.015 -2.740 -10.296 1.00 94.81 107 PHE A N 1
ATOM 784 C CA . PHE A 1 107 ? 5.952 -3.438 -9.005 1.00 94.81 107 PHE A CA 1
ATOM 785 C C . PHE A 1 107 ? 6.700 -2.691 -7.899 1.00 94.81 107 PHE A C 1
ATOM 787 O O . PHE A 1 107 ? 6.189 -2.589 -6.785 1.00 94.81 107 PHE A O 1
ATOM 794 N N . LEU A 1 108 ? 7.862 -2.106 -8.206 1.00 94.75 108 LEU A N 1
ATOM 795 C CA . LEU A 1 108 ? 8.589 -1.243 -7.274 1.00 94.75 108 LEU A CA 1
ATOM 796 C C . LEU A 1 108 ? 7.732 -0.049 -6.834 1.00 94.75 108 LEU A C 1
ATOM 798 O O . LEU A 1 108 ? 7.672 0.251 -5.645 1.00 94.75 108 LEU A O 1
ATOM 802 N N . GLY A 1 109 ? 7.037 0.604 -7.768 1.00 95.75 109 GLY A N 1
ATOM 803 C CA . GLY A 1 109 ? 6.126 1.709 -7.471 1.00 95.75 109 GLY A CA 1
ATOM 804 C C . GLY A 1 109 ? 4.976 1.306 -6.546 1.00 95.75 109 GLY A C 1
ATOM 805 O O . GLY A 1 109 ? 4.716 1.991 -5.555 1.00 95.75 109 GLY A O 1
ATOM 806 N N . VAL A 1 110 ? 4.322 0.172 -6.827 1.00 97.44 110 VAL A N 1
ATOM 807 C CA . VAL A 1 110 ? 3.248 -0.372 -5.976 1.00 97.44 110 VAL A CA 1
ATOM 808 C C . VAL A 1 110 ? 3.777 -0.675 -4.570 1.00 97.44 110 VAL A C 1
ATOM 810 O O . VAL A 1 110 ? 3.181 -0.248 -3.579 1.00 97.44 110 VAL A O 1
ATOM 813 N N . ALA A 1 111 ? 4.917 -1.367 -4.477 1.00 96.56 111 ALA A N 1
ATOM 814 C CA . ALA A 1 111 ? 5.546 -1.717 -3.207 1.00 96.56 111 ALA A CA 1
ATOM 815 C C . ALA A 1 111 ? 5.942 -0.474 -2.397 1.00 96.56 111 ALA A C 1
ATOM 817 O O . ALA A 1 111 ? 5.725 -0.436 -1.187 1.00 96.56 111 ALA A O 1
ATOM 818 N N . ALA A 1 112 ? 6.484 0.556 -3.054 1.00 95.75 112 ALA A N 1
ATOM 819 C CA . ALA A 1 112 ? 6.902 1.793 -2.404 1.00 95.75 112 ALA A CA 1
ATOM 820 C C . ALA A 1 112 ? 5.724 2.522 -1.741 1.00 95.75 112 ALA A C 1
ATOM 822 O O . ALA A 1 112 ? 5.852 2.963 -0.601 1.00 95.75 112 ALA A O 1
ATOM 823 N N . VAL A 1 113 ? 4.567 2.606 -2.409 1.00 96.19 113 VAL A N 1
ATOM 824 C CA . VAL A 1 113 ? 3.360 3.228 -1.835 1.00 96.19 113 VAL A CA 1
ATOM 825 C C . VAL A 1 113 ? 2.822 2.422 -0.658 1.00 96.19 113 VAL A C 1
ATOM 827 O O . VAL A 1 113 ? 2.584 2.990 0.409 1.00 96.19 113 VAL A O 1
ATOM 830 N N . ALA A 1 114 ? 2.695 1.101 -0.813 1.00 94.94 114 ALA A N 1
ATOM 831 C CA . ALA A 1 114 ? 2.228 0.235 0.266 1.00 94.94 114 ALA A CA 1
ATOM 832 C C . ALA A 1 114 ? 3.140 0.327 1.500 1.00 94.94 114 ALA A C 1
ATOM 834 O O . ALA A 1 114 ? 2.656 0.440 2.629 1.00 94.94 114 ALA A O 1
ATOM 835 N N . MET A 1 115 ? 4.459 0.356 1.289 1.00 95.00 115 MET A N 1
ATOM 836 C CA . MET A 1 115 ? 5.433 0.511 2.366 1.00 95.00 115 MET A CA 1
ATOM 837 C C . MET A 1 115 ? 5.385 1.906 2.999 1.00 95.00 115 MET A C 1
ATOM 839 O O . MET A 1 115 ? 5.454 2.018 4.222 1.00 95.00 115 MET A O 1
ATOM 843 N N . ALA A 1 116 ? 5.218 2.970 2.208 1.00 93.25 116 ALA A N 1
ATOM 844 C CA . ALA A 1 116 ? 5.075 4.327 2.731 1.00 93.25 116 ALA A CA 1
ATOM 845 C C . ALA A 1 116 ? 3.875 4.437 3.685 1.00 93.25 116 ALA A C 1
ATOM 847 O O . ALA A 1 116 ? 4.006 4.996 4.772 1.00 93.25 116 ALA A O 1
ATOM 848 N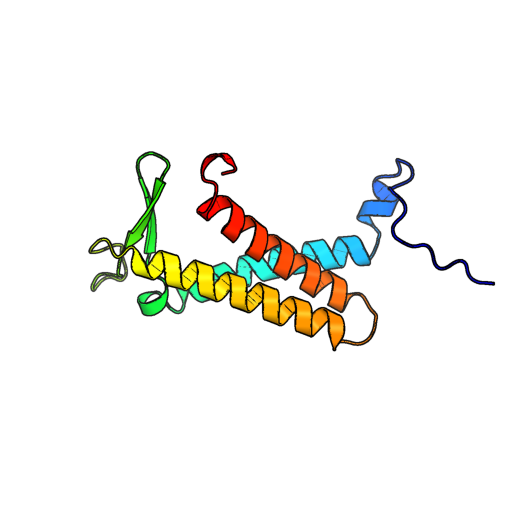 N . HIS A 1 117 ? 2.733 3.837 3.339 1.00 91.50 117 HIS A N 1
ATOM 849 C CA . HIS A 1 117 ? 1.569 3.814 4.224 1.00 91.50 117 HIS A CA 1
ATOM 850 C C . HIS A 1 117 ? 1.787 2.969 5.488 1.00 91.50 117 HIS A C 1
ATOM 852 O O . HIS A 1 117 ? 1.322 3.356 6.559 1.00 91.50 117 HIS A O 1
ATOM 858 N N . VAL A 1 118 ? 2.516 1.847 5.405 1.00 90.19 118 VAL A N 1
ATOM 859 C CA . VAL A 1 118 ? 2.924 1.087 6.604 1.00 90.19 118 VAL A CA 1
ATOM 860 C C . VAL A 1 118 ? 3.772 1.967 7.523 1.00 90.19 118 VAL A C 1
ATOM 862 O O . VAL A 1 118 ? 3.497 2.044 8.719 1.00 90.19 118 VAL A O 1
ATOM 865 N N . LEU A 1 119 ? 4.763 2.675 6.975 1.00 89.19 119 LEU A N 1
ATOM 866 C CA . LEU A 1 119 ? 5.627 3.564 7.750 1.00 89.19 119 LEU A CA 1
ATOM 867 C C . LEU A 1 119 ? 4.852 4.722 8.385 1.00 89.19 119 LEU A C 1
ATOM 869 O O . LEU A 1 119 ? 5.103 5.032 9.542 1.00 89.19 119 LEU A O 1
ATOM 873 N N . GLN A 1 120 ? 3.894 5.326 7.680 1.00 85.88 120 GLN A N 1
ATOM 874 C CA . GLN A 1 120 ? 3.046 6.391 8.233 1.00 85.88 120 GLN A CA 1
ATOM 875 C C . GLN A 1 120 ? 2.153 5.908 9.381 1.00 85.88 120 GLN A C 1
ATOM 877 O O . GLN A 1 120 ? 1.885 6.667 10.312 1.00 85.88 120 GLN A O 1
ATOM 882 N N . ASP A 1 121 ? 1.691 4.657 9.332 1.00 80.25 121 ASP A N 1
ATOM 883 C CA . ASP A 1 121 ? 0.871 4.092 10.403 1.00 80.25 121 ASP A CA 1
ATOM 884 C C . ASP A 1 121 ? 1.724 3.669 11.619 1.00 80.25 121 ASP A C 1
ATOM 886 O O . ASP A 1 121 ? 1.265 3.794 12.754 1.00 80.25 121 ASP A O 1
ATOM 890 N N . VAL A 1 122 ? 2.968 3.215 11.412 1.00 81.19 122 VAL A N 1
ATOM 891 C CA . VAL A 1 122 ? 3.915 2.867 12.497 1.00 81.19 122 VAL A CA 1
ATOM 892 C C . VAL A 1 122 ? 4.553 4.109 13.123 1.00 81.19 122 VAL A C 1
ATOM 894 O O . VAL A 1 122 ? 4.764 4.162 14.335 1.00 81.19 122 VAL A O 1
ATOM 897 N N . PHE A 1 123 ? 4.841 5.120 12.308 1.00 83.50 123 PHE A N 1
ATOM 898 C CA . PHE A 1 123 ? 5.471 6.372 12.708 1.00 83.50 123 PHE A CA 1
ATOM 899 C C . PHE A 1 123 ? 4.543 7.549 12.377 1.00 83.50 123 PHE A C 1
ATOM 901 O O . PHE A 1 123 ? 4.751 8.240 11.378 1.00 83.50 123 PHE A O 1
ATOM 908 N N . PRO A 1 124 ? 3.548 7.843 13.239 1.00 68.62 124 PRO A N 1
ATOM 909 C CA . PRO A 1 124 ? 2.581 8.915 13.002 1.00 68.62 124 PRO A CA 1
ATOM 910 C C . PRO A 1 124 ? 3.212 10.299 12.798 1.00 68.62 124 PRO A C 1
ATOM 912 O O . PRO A 1 124 ? 2.590 11.169 12.204 1.00 68.62 124 PRO A O 1
ATOM 915 N N . ALA A 1 125 ? 4.447 10.507 13.270 1.00 71.31 125 ALA A N 1
ATOM 916 C CA . ALA A 1 125 ? 5.207 11.742 13.077 1.00 71.31 125 ALA A CA 1
ATOM 917 C C . ALA A 1 125 ? 5.654 11.990 11.619 1.00 71.31 125 ALA A C 1
ATOM 919 O O . ALA A 1 125 ? 6.123 13.081 11.314 1.00 71.31 125 ALA A O 1
ATOM 920 N N . ILE A 1 126 ? 5.550 10.986 10.740 1.00 66.06 126 ILE A N 1
ATOM 921 C CA . ILE A 1 126 ? 5.921 11.062 9.314 1.00 66.06 126 ILE A CA 1
ATOM 922 C C . ILE A 1 126 ? 4.687 11.369 8.434 1.00 66.06 126 ILE A C 1
ATOM 924 O O . ILE A 1 126 ? 4.812 11.512 7.219 1.00 66.06 126 ILE A O 1
ATOM 928 N N . ARG A 1 127 ? 3.487 11.443 9.027 1.00 61.53 127 ARG A N 1
ATOM 929 C CA . ARG A 1 127 ? 2.224 11.660 8.312 1.00 61.53 127 ARG A CA 1
ATOM 930 C C . ARG A 1 127 ? 1.934 13.133 8.043 1.00 61.53 127 ARG A C 1
ATOM 932 O O . ARG A 1 127 ? 2.245 13.968 8.918 1.00 61.53 127 ARG A O 1
#

Sequence (127 aa):
MQKQQWLSKPDGNIIETLTDPRVLSTAAGAAAGAVLEKQLWTGMRDTFGVASLEGGRLKFYAPDADGKAGAEAPQLGMNRQLARLGIVVACVAGIEYVPNGNAQYAFLGVAAVAMAHVLQDVFPAIR

pLDDT: mean 85.37, std 14.2, range [36.41, 97.44]

Foldseek 3Di:
DPPPDDDDPPPPPPVCLVPPLLNVLLQLLLVVLVVVLVCCCLVCCQQQADWDQDPLAIWGARQDPVRDRDHTDRVSVVSSLVVLVVLLVVLVVVLVPPPDDSNNSSSNNSNVNSVVVNCCNVPVVSD

Secondary structure (DSSP, 8-state):
-------PPP-S-HHHHHH-HHHHHHHHHHHHHHHHHHHHHHHTHHHH-EEEEETTEEEEEEE-TTSSEEEE-THHHHHHHHHHHHHHHHHHHHHHHS-SSHHHHHHHHHHHHHHHHHHHHH-GGG-

Radius of gyration: 18.15 Å; chains: 1; bounding box: 57×31×42 Å

Organism: NCBI:txid223556